Protein AF-A0A3C1D5L9-F1 (afdb_monomer_lite)

Structure (mmCIF, N/CA/C/O backbone):
data_AF-A0A3C1D5L9-F1
#
_entry.id   AF-A0A3C1D5L9-F1
#
loop_
_atom_site.group_PDB
_atom_site.id
_atom_site.type_symbol
_atom_site.label_atom_id
_atom_site.label_alt_id
_atom_site.label_comp_id
_atom_site.label_asym_id
_atom_site.label_entity_id
_atom_site.label_seq_id
_atom_site.pdbx_PDB_ins_code
_atom_site.Cartn_x
_atom_site.Cartn_y
_atom_site.Cartn_z
_atom_site.occupancy
_atom_site.B_iso_or_equiv
_atom_site.auth_seq_id
_atom_site.auth_comp_id
_atom_site.auth_asym_id
_atom_site.auth_atom_id
_atom_site.pdbx_PDB_model_num
ATOM 1 N N . LEU A 1 1 ? 5.499 -9.798 14.372 1.00 81.94 1 LEU A N 1
ATOM 2 C CA . LEU A 1 1 ? 6.448 -8.663 14.531 1.00 81.94 1 LEU A CA 1
ATOM 3 C C . LEU A 1 1 ? 6.231 -8.017 15.898 1.00 81.94 1 LEU A C 1
ATOM 5 O O . LEU A 1 1 ? 5.122 -8.108 16.403 1.00 81.94 1 LEU A O 1
ATOM 9 N N . ILE A 1 2 ? 7.235 -7.353 16.491 1.00 94.69 2 ILE A N 1
ATOM 10 C CA . ILE A 1 2 ? 7.115 -6.773 17.848 1.00 94.69 2 ILE A CA 1
ATOM 11 C C . ILE A 1 2 ? 5.929 -5.803 17.995 1.00 94.69 2 ILE A C 1
ATOM 13 O O . ILE A 1 2 ? 5.248 -5.841 19.009 1.00 94.69 2 ILE A O 1
ATOM 17 N N . GLY A 1 3 ? 5.625 -4.994 16.973 1.00 92.81 3 GLY A N 1
ATOM 18 C CA . GLY A 1 3 ? 4.501 -4.048 17.018 1.00 92.81 3 GLY A CA 1
ATOM 19 C C . GLY A 1 3 ? 3.133 -4.724 17.146 1.00 92.81 3 GLY A C 1
ATOM 20 O O . GLY A 1 3 ? 2.299 -4.279 17.924 1.00 92.81 3 GLY A O 1
ATOM 21 N N . GLU A 1 4 ? 2.926 -5.838 16.445 1.00 94.62 4 GLU A N 1
ATOM 22 C CA . GLU A 1 4 ? 1.681 -6.615 16.521 1.00 94.62 4 GLU A CA 1
ATOM 23 C C . GLU A 1 4 ? 1.511 -7.237 17.910 1.00 94.62 4 GLU A C 1
ATOM 25 O O . GLU A 1 4 ? 0.416 -7.232 18.462 1.00 94.62 4 GLU A O 1
ATOM 30 N N . TRP A 1 5 ? 2.608 -7.731 18.496 1.00 96.19 5 TRP A N 1
ATOM 31 C CA . TRP A 1 5 ? 2.606 -8.277 19.853 1.00 96.19 5 TRP A CA 1
ATOM 32 C C . TRP A 1 5 ? 2.298 -7.201 20.888 1.00 96.19 5 TRP A C 1
ATOM 34 O O . TRP A 1 5 ? 1.440 -7.406 21.738 1.00 96.19 5 TRP A O 1
ATOM 44 N N . LEU A 1 6 ? 2.932 -6.031 20.772 1.00 97.00 6 LEU A N 1
ATOM 45 C CA . LEU A 1 6 ? 2.669 -4.902 21.662 1.00 97.00 6 LEU A CA 1
ATOM 46 C C . LEU A 1 6 ? 1.203 -4.467 21.595 1.00 97.00 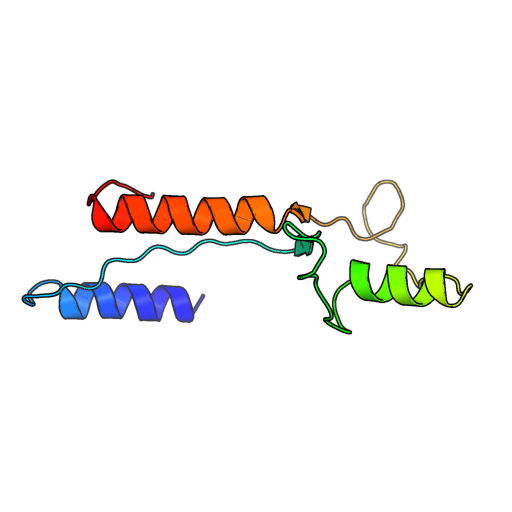6 LEU A C 1
ATOM 48 O O . LEU A 1 6 ? 0.580 -4.281 22.635 1.00 97.00 6 LEU A O 1
ATOM 52 N N . ILE A 1 7 ? 0.636 -4.339 20.395 1.00 95.56 7 ILE A N 1
ATOM 53 C CA . ILE A 1 7 ? -0.771 -3.961 20.223 1.00 95.56 7 ILE A CA 1
ATOM 54 C C . ILE A 1 7 ? -1.711 -5.038 20.794 1.00 95.56 7 ILE A C 1
ATOM 56 O O . ILE A 1 7 ? -2.662 -4.693 21.495 1.00 95.56 7 ILE A O 1
ATOM 60 N N . ALA A 1 8 ? -1.430 -6.324 20.562 1.00 95.19 8 ALA A N 1
ATOM 61 C CA . ALA A 1 8 ? -2.225 -7.422 21.116 1.00 95.19 8 ALA A CA 1
ATOM 62 C C . ALA A 1 8 ? -2.174 -7.466 22.653 1.00 95.19 8 ALA A C 1
ATOM 64 O O . ALA A 1 8 ? -3.189 -7.699 23.314 1.00 95.19 8 ALA A O 1
ATOM 65 N N . ASP A 1 9 ? -1.008 -7.201 23.244 1.00 97.12 9 ASP A N 1
ATOM 66 C CA . ASP A 1 9 ? -0.857 -7.136 24.696 1.00 97.12 9 ASP A CA 1
ATOM 67 C C . ASP A 1 9 ? -1.574 -5.917 25.290 1.00 97.12 9 ASP A C 1
ATOM 69 O O . ASP A 1 9 ? -2.211 -6.042 26.337 1.00 97.12 9 ASP A O 1
ATOM 73 N N . GLN A 1 10 ? -1.557 -4.763 24.611 1.00 97.25 10 GLN A N 1
ATOM 74 C CA . GLN A 1 10 ? -2.349 -3.593 25.011 1.00 97.25 10 GLN A CA 1
ATOM 75 C C . GLN A 1 10 ? -3.857 -3.867 24.946 1.00 97.25 10 GLN A C 1
ATOM 77 O O . GLN A 1 10 ? -4.599 -3.470 25.847 1.00 97.25 10 GLN A O 1
ATOM 82 N N . ALA A 1 11 ? -4.320 -4.582 23.921 1.00 95.69 11 ALA A N 1
ATOM 83 C CA . ALA A 1 11 ? -5.717 -4.984 23.806 1.0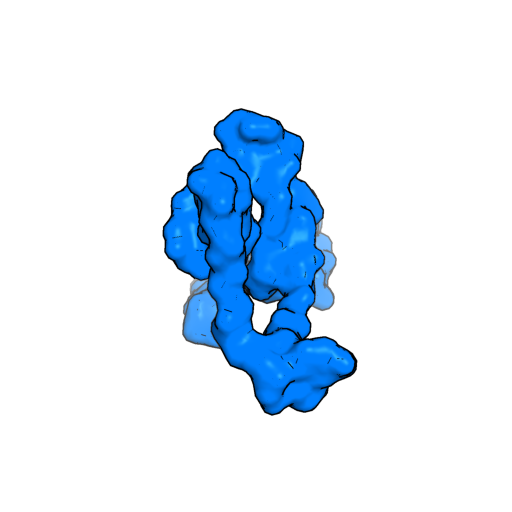0 95.69 11 ALA A CA 1
ATOM 84 C C . ALA A 1 11 ? -6.143 -5.903 24.955 1.00 95.69 11 ALA A C 1
ATOM 86 O O . ALA A 1 11 ? -7.175 -5.671 25.579 1.00 95.69 11 ALA A O 1
ATOM 87 N N . ARG A 1 12 ? -5.303 -6.882 25.318 1.00 97.00 12 ARG A N 1
ATOM 88 C CA . ARG A 1 12 ? -5.547 -7.736 26.489 1.00 97.00 12 ARG A CA 1
ATOM 89 C C . ARG A 1 12 ? -5.566 -6.934 27.792 1.00 97.00 12 ARG A C 1
ATOM 91 O O . ARG A 1 12 ? -6.433 -7.160 28.625 1.00 97.00 12 ARG A O 1
ATOM 98 N N . ALA A 1 13 ? -4.627 -6.006 27.968 1.00 98.12 13 ALA A N 1
ATOM 99 C CA . ALA A 1 13 ? -4.511 -5.205 29.186 1.00 98.12 13 ALA A CA 1
ATOM 100 C C . ALA A 1 13 ? -5.683 -4.230 29.396 1.00 98.12 13 ALA A C 1
ATOM 102 O O . ALA A 1 13 ? -5.993 -3.883 30.532 1.00 98.12 13 ALA A O 1
ATOM 103 N N . THR A 1 14 ? -6.328 -3.783 28.315 1.00 97.88 14 THR A N 1
ATOM 104 C CA . THR A 1 14 ? -7.442 -2.818 28.359 1.00 97.88 14 THR A CA 1
ATOM 105 C C . THR A 1 14 ? -8.822 -3.467 28.243 1.00 97.88 14 THR A C 1
ATOM 107 O O . THR A 1 14 ? -9.824 -2.753 28.294 1.00 97.88 14 THR A O 1
ATOM 110 N N . ALA A 1 15 ? -8.894 -4.797 28.120 1.00 96.25 15 ALA A N 1
ATOM 111 C CA . ALA A 1 15 ? -10.124 -5.535 27.830 1.00 96.25 15 ALA A CA 1
ATOM 112 C C . ALA A 1 15 ? -11.266 -5.270 28.831 1.00 96.25 15 ALA A C 1
ATOM 114 O O . ALA A 1 15 ? -12.419 -5.187 28.419 1.00 96.25 15 ALA A O 1
ATOM 115 N N . ASP A 1 16 ? -10.934 -5.077 30.112 1.00 97.44 16 ASP A N 1
ATOM 116 C CA . ASP A 1 16 ? -11.903 -4.871 31.201 1.00 97.44 16 ASP A CA 1
ATOM 117 C C . ASP A 1 16 ? -12.143 -3.384 31.542 1.00 97.44 16 ASP A C 1
ATOM 119 O O . ASP A 1 16 ? -12.735 -3.062 32.572 1.00 97.44 16 ASP A O 1
ATOM 123 N N . THR A 1 17 ? -11.649 -2.458 30.715 1.00 97.38 17 THR A N 1
ATOM 124 C CA . THR A 1 17 ? -11.835 -1.009 30.915 1.00 97.38 17 THR A CA 1
ATOM 125 C C . THR A 1 17 ? -13.084 -0.495 30.197 1.00 97.38 17 THR A C 1
ATOM 127 O O . THR A 1 17 ? -13.602 -1.146 29.293 1.00 97.38 17 THR A O 1
ATOM 130 N N . ASP A 1 18 ? -13.529 0.722 30.526 1.00 96.56 18 ASP A N 1
ATOM 131 C CA . ASP A 1 18 ? -14.651 1.382 29.833 1.00 96.56 18 ASP A CA 1
ATOM 132 C C . ASP A 1 18 ? -14.366 1.681 28.343 1.00 96.56 18 ASP A C 1
ATOM 134 O O . ASP A 1 18 ? -15.279 2.009 27.583 1.00 96.56 18 ASP A O 1
ATOM 138 N N . ALA A 1 19 ? -13.104 1.579 27.909 1.00 92.56 19 ALA A N 1
ATOM 139 C CA . ALA A 1 19 ? -12.662 1.846 26.544 1.00 92.56 19 ALA A CA 1
ATOM 140 C C . ALA A 1 19 ? -11.590 0.826 26.100 1.00 92.56 19 ALA A C 1
ATOM 142 O O . ALA A 1 19 ? -10.412 1.180 25.991 1.00 92.56 19 ALA A O 1
ATOM 143 N N . PRO A 1 20 ? -11.969 -0.441 25.839 1.00 94.75 20 PRO A N 1
ATOM 144 C CA . PRO A 1 20 ? -11.015 -1.469 25.444 1.00 94.75 20 PRO A CA 1
ATOM 145 C C . PRO A 1 20 ? -10.403 -1.164 24.073 1.00 94.75 20 PRO A C 1
ATOM 147 O O . PRO A 1 20 ? -11.102 -0.764 23.135 1.00 94.75 20 PRO A O 1
ATOM 150 N N . LEU A 1 21 ? -9.096 -1.398 23.929 1.00 94.56 21 LEU A N 1
ATOM 151 C CA . LEU A 1 21 ? -8.415 -1.247 22.648 1.00 94.56 21 LEU A CA 1
ATOM 152 C C . LEU A 1 21 ? -8.821 -2.384 21.701 1.00 94.56 21 LEU A C 1
ATOM 154 O O . LEU A 1 21 ? -8.550 -3.556 21.958 1.00 94.56 21 LEU A O 1
ATOM 158 N N . ARG A 1 22 ? -9.419 -2.024 20.563 1.00 93.75 22 ARG A N 1
ATOM 159 C CA . ARG A 1 22 ? -9.661 -2.933 19.433 1.00 93.75 22 ARG A CA 1
ATOM 160 C C . ARG A 1 22 ? -8.608 -2.695 18.363 1.00 93.75 22 ARG A C 1
ATOM 162 O O . ARG A 1 22 ? -8.257 -1.547 18.096 1.00 93.75 22 ARG A O 1
ATOM 169 N N . HIS A 1 23 ? -8.121 -3.759 17.739 1.00 94.31 23 HIS A N 1
ATOM 170 C CA . HIS A 1 23 ? -7.033 -3.653 16.775 1.00 94.31 23 HIS A CA 1
ATOM 171 C C . HIS A 1 23 ? -7.108 -4.709 15.674 1.00 94.31 23 HIS A C 1
ATOM 173 O O . HIS A 1 23 ? -7.784 -5.723 15.802 1.00 94.31 23 HIS A O 1
ATOM 179 N N . THR A 1 24 ? -6.349 -4.462 14.612 1.00 95.19 24 THR A N 1
ATOM 180 C CA . THR A 1 24 ? -5.957 -5.440 13.593 1.00 95.19 24 THR A CA 1
ATOM 181 C C . THR A 1 24 ? -4.571 -5.055 13.066 1.00 95.19 24 THR A C 1
ATOM 183 O O . THR A 1 24 ? -4.045 -3.993 13.411 1.00 95.19 24 THR A O 1
ATOM 186 N N . SER A 1 25 ? -3.937 -5.913 12.275 1.00 94.44 25 SER A N 1
ATOM 187 C CA . SER A 1 25 ? -2.633 -5.659 11.662 1.00 94.44 25 SER A CA 1
ATOM 188 C C . SER A 1 25 ? -2.675 -5.982 10.173 1.00 94.44 25 SER A C 1
ATOM 190 O O . SER A 1 25 ? -2.736 -7.141 9.775 1.00 94.44 25 SER A O 1
ATOM 192 N N . LEU A 1 26 ? -2.615 -4.941 9.341 1.00 93.69 26 LEU A N 1
ATOM 193 C CA . LEU A 1 26 ? -2.562 -5.078 7.888 1.00 93.69 26 LEU A CA 1
ATOM 194 C C . LEU A 1 26 ? -1.104 -5.221 7.444 1.00 93.69 26 LEU A C 1
ATOM 196 O O . LEU A 1 26 ? -0.298 -4.310 7.629 1.00 93.69 26 LEU A O 1
ATOM 200 N N . ARG A 1 27 ? -0.758 -6.370 6.859 1.00 93.50 27 ARG A N 1
ATOM 201 C CA . ARG A 1 27 ? 0.576 -6.627 6.304 1.00 93.50 27 ARG A CA 1
ATOM 202 C C . ARG A 1 27 ? 0.558 -6.404 4.800 1.00 93.50 27 ARG A C 1
ATOM 204 O O . ARG A 1 27 ? -0.072 -7.158 4.068 1.00 93.50 27 ARG A O 1
ATOM 211 N N . TYR A 1 28 ? 1.290 -5.399 4.349 1.00 92.06 28 TYR A N 1
ATOM 212 C CA . TYR A 1 28 ? 1.527 -5.117 2.938 1.00 92.06 28 TYR A CA 1
ATOM 213 C C . TYR A 1 28 ? 3.006 -4.795 2.734 1.00 92.06 28 TYR A C 1
ATOM 215 O O . TYR A 1 28 ? 3.695 -4.384 3.668 1.00 92.06 28 TYR A O 1
ATOM 223 N N . PHE A 1 29 ? 3.496 -5.026 1.518 1.00 88.38 29 PHE A N 1
ATOM 224 C CA . PHE A 1 29 ? 4.916 -4.896 1.198 1.00 88.38 29 PHE A CA 1
ATOM 225 C C . PHE A 1 29 ? 5.175 -3.660 0.341 1.00 88.38 29 PHE A C 1
ATOM 227 O O . PHE A 1 29 ? 5.499 -2.604 0.878 1.00 88.38 29 PHE A O 1
ATOM 234 N N . ASN A 1 30 ? 5.028 -3.769 -0.982 1.00 95.12 30 ASN A N 1
ATOM 235 C CA . ASN A 1 30 ? 5.395 -2.689 -1.894 1.00 95.12 30 ASN A CA 1
ATOM 236 C C . ASN A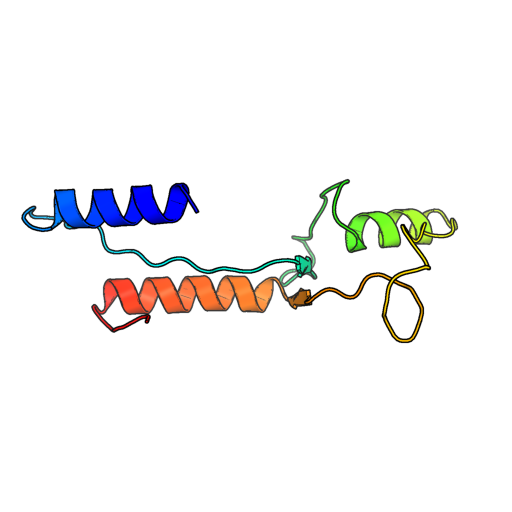 1 30 ? 4.142 -1.939 -2.333 1.00 95.12 30 ASN A C 1
ATOM 238 O O . ASN A 1 30 ? 3.415 -2.366 -3.228 1.00 95.12 30 ASN A O 1
ATOM 242 N N . VAL A 1 31 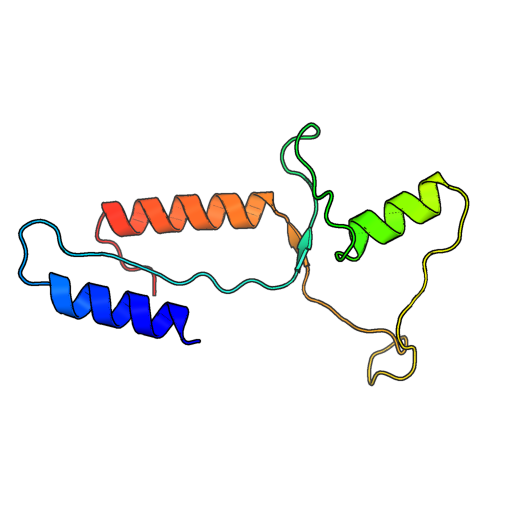? 3.891 -0.812 -1.682 1.00 95.00 31 VAL A N 1
ATOM 243 C CA . VAL A 1 31 ? 2.793 0.084 -2.041 1.00 95.00 31 VAL A CA 1
ATOM 244 C C . VAL A 1 31 ? 3.276 1.057 -3.109 1.00 95.00 31 VAL A C 1
ATOM 246 O O . VAL A 1 31 ? 4.355 1.630 -2.976 1.00 95.00 31 VAL A O 1
ATOM 249 N N . VAL A 1 32 ? 2.496 1.227 -4.174 1.00 95.44 32 VAL A N 1
ATOM 250 C CA . VAL A 1 32 ? 2.860 2.073 -5.320 1.00 95.44 32 VAL A CA 1
ATOM 251 C C . VAL A 1 32 ? 1.672 2.872 -5.841 1.00 95.44 32 VAL A C 1
ATOM 253 O O . VAL A 1 32 ? 0.517 2.614 -5.503 1.00 95.44 32 VAL A O 1
ATOM 256 N N . GLY A 1 33 ? 1.962 3.828 -6.718 1.00 93.38 33 GLY A N 1
ATOM 257 C CA . GLY A 1 33 ? 0.951 4.637 -7.383 1.00 93.38 33 GLY A CA 1
ATOM 258 C C . GLY A 1 33 ? 0.519 5.847 -6.563 1.00 93.38 33 GLY A C 1
ATOM 259 O O . GLY A 1 33 ? 1.175 6.257 -5.606 1.00 93.38 33 GLY A O 1
ATOM 260 N N . SER A 1 34 ? -0.581 6.447 -6.997 1.00 94.81 34 SER A N 1
ATOM 261 C CA . SER A 1 34 ? -1.114 7.690 -6.457 1.00 94.81 34 SER A CA 1
ATOM 262 C C . SER A 1 34 ? -2.623 7.691 -6.682 1.00 94.81 34 SER A C 1
ATOM 264 O O . SER A 1 34 ? -3.091 7.560 -7.812 1.00 94.81 34 SER A O 1
ATOM 266 N N . ALA A 1 35 ? -3.389 7.772 -5.592 1.00 93.62 35 ALA A N 1
ATOM 267 C CA . ALA A 1 35 ? -4.850 7.843 -5.656 1.00 93.62 35 ALA A CA 1
ATOM 268 C C . ALA A 1 35 ? -5.358 9.271 -5.928 1.00 93.62 35 ALA A C 1
ATOM 270 O O . ALA A 1 35 ? -6.467 9.442 -6.425 1.00 93.62 35 ALA A O 1
ATOM 271 N N . ASP A 1 36 ? -4.538 10.277 -5.621 1.00 93.25 36 ASP A N 1
ATOM 272 C CA . ASP A 1 36 ? -4.764 11.685 -5.932 1.00 93.25 36 ASP A CA 1
ATOM 273 C C . ASP A 1 36 ? -3.492 12.231 -6.594 1.00 93.25 36 ASP A C 1
ATOM 275 O O . ASP A 1 36 ? -2.447 12.189 -5.948 1.00 93.25 36 ASP A O 1
ATOM 279 N N . PRO A 1 37 ? -3.542 12.777 -7.823 1.00 88.94 37 PRO A N 1
ATOM 280 C CA . PRO A 1 37 ? -2.352 13.243 -8.542 1.00 88.94 37 PRO A CA 1
ATOM 281 C C . PRO A 1 37 ? -1.480 14.265 -7.792 1.00 88.94 37 PRO A C 1
ATOM 283 O O . PRO A 1 37 ? -0.317 14.450 -8.148 1.00 88.94 37 PRO A O 1
ATOM 286 N N . SER A 1 38 ? -2.021 14.950 -6.780 1.00 93.25 38 SER A N 1
ATOM 287 C CA . SER A 1 38 ? -1.277 15.879 -5.922 1.00 93.25 38 SER A CA 1
ATOM 288 C C . SER A 1 38 ? -0.500 15.195 -4.790 1.00 93.25 38 SER A C 1
ATOM 290 O O . SER A 1 38 ? 0.398 15.80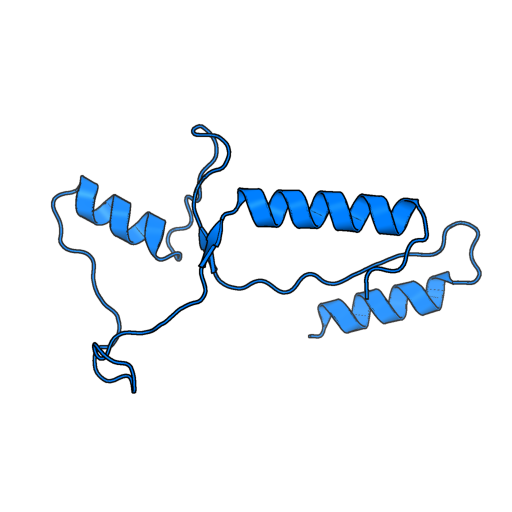8 -4.213 1.00 93.25 38 SER A O 1
ATOM 292 N N . VAL A 1 39 ? -0.811 13.931 -4.486 1.00 90.62 39 VAL A N 1
ATOM 293 C CA . VAL A 1 39 ? -0.192 13.133 -3.424 1.00 90.62 39 VAL A CA 1
ATOM 294 C C . VAL A 1 39 ? 0.397 11.857 -4.019 1.00 90.62 39 VAL A C 1
ATOM 296 O O . VAL A 1 39 ? -0.309 10.923 -4.406 1.00 90.62 39 VAL A O 1
ATOM 299 N N . TYR A 1 40 ? 1.721 11.798 -4.067 1.00 89.69 40 TYR A N 1
ATOM 300 C CA . TYR A 1 40 ? 2.468 10.657 -4.582 1.00 89.69 40 TYR A CA 1
ATOM 301 C C . TYR A 1 40 ? 3.689 10.377 -3.708 1.00 89.69 40 TYR A C 1
ATOM 303 O O . TYR A 1 40 ? 4.107 11.209 -2.901 1.00 89.69 40 TYR A O 1
ATOM 311 N N . ASP A 1 41 ? 4.241 9.177 -3.858 1.00 91.31 41 ASP A N 1
ATOM 312 C CA . ASP A 1 41 ? 5.437 8.764 -3.136 1.00 91.31 41 ASP A CA 1
ATOM 313 C C . ASP A 1 41 ? 6.666 9.554 -3.611 1.00 91.31 41 ASP A C 1
ATOM 315 O O . ASP A 1 41 ? 7.023 9.525 -4.789 1.00 91.31 41 ASP A O 1
ATOM 319 N N . THR A 1 42 ? 7.312 10.256 -2.683 1.00 89.00 42 THR A N 1
ATOM 320 C CA . THR A 1 42 ? 8.553 11.014 -2.903 1.00 89.00 42 THR A CA 1
ATOM 321 C C . THR A 1 42 ? 9.762 10.356 -2.238 1.00 89.00 42 THR A C 1
ATOM 323 O O . THR A 1 42 ? 10.832 10.958 -2.160 1.00 89.00 42 THR A O 1
ATOM 326 N N . SER A 1 43 ? 9.609 9.125 -1.737 1.00 91.44 43 SER A N 1
ATOM 327 C CA . SER A 1 43 ? 10.678 8.384 -1.078 1.00 91.44 43 SER A CA 1
ATOM 328 C C . SER A 1 43 ? 11.869 8.181 -2.022 1.00 91.44 43 SER A C 1
ATOM 330 O O . SER A 1 43 ? 11.715 7.548 -3.069 1.00 91.44 43 SER A O 1
ATOM 332 N N . PRO A 1 44 ? 13.089 8.594 -1.629 1.00 89.44 44 PRO A N 1
ATOM 333 C CA . PRO A 1 44 ? 14.302 8.349 -2.412 1.00 89.44 44 PRO A CA 1
ATOM 334 C C . PRO A 1 44 ? 14.782 6.891 -2.318 1.00 89.44 44 PRO A C 1
ATOM 336 O O . PRO A 1 44 ? 15.865 6.555 -2.795 1.00 89.44 44 PRO A O 1
ATOM 339 N N . HIS A 1 45 ? 14.022 6.025 -1.644 1.00 90.88 45 HIS A N 1
ATOM 340 C CA . HIS A 1 45 ? 14.378 4.630 -1.395 1.00 90.88 45 HIS A CA 1
ATOM 341 C C . HIS A 1 45 ? 13.463 3.639 -2.117 1.00 90.88 45 HIS A C 1
ATOM 343 O O . HIS A 1 45 ? 13.797 2.458 -2.202 1.00 90.88 45 HIS A O 1
ATOM 349 N N . ASN A 1 46 ? 12.330 4.100 -2.650 1.00 93.38 46 ASN A N 1
ATOM 350 C CA . ASN A 1 46 ? 11.358 3.237 -3.309 1.00 93.38 46 ASN A CA 1
ATOM 351 C C . ASN A 1 46 ? 11.622 3.161 -4.817 1.00 93.38 46 ASN A C 1
ATOM 353 O O . ASN A 1 46 ? 12.050 4.129 -5.443 1.00 93.38 46 ASN A O 1
ATOM 357 N N . LEU A 1 47 ? 11.346 1.995 -5.412 1.00 94.75 47 LEU A N 1
ATOM 358 C CA . LEU A 1 47 ? 11.705 1.710 -6.804 1.00 94.75 47 LEU A CA 1
ATOM 359 C C . LEU A 1 47 ? 11.094 2.710 -7.795 1.00 94.75 47 LEU A C 1
ATOM 361 O O . LEU A 1 47 ? 11.809 3.251 -8.631 1.00 94.75 47 LEU A O 1
ATOM 365 N N . PHE A 1 48 ? 9.782 2.944 -7.721 1.00 94.62 48 PHE A N 1
ATOM 366 C CA . PHE A 1 48 ? 9.075 3.752 -8.718 1.00 94.62 48 PHE A CA 1
ATOM 367 C C . PHE A 1 48 ? 9.500 5.229 -8.719 1.00 94.62 48 PHE A C 1
ATOM 369 O O . PHE A 1 48 ? 9.798 5.721 -9.806 1.00 94.62 48 PHE A O 1
ATOM 376 N N . PRO A 1 49 ? 9.614 5.927 -7.568 1.00 94.38 49 PRO A N 1
ATOM 377 C CA . PRO A 1 49 ? 10.164 7.283 -7.543 1.00 94.38 49 PRO A CA 1
ATOM 378 C C . PRO A 1 49 ? 11.562 7.373 -8.168 1.00 94.38 49 PRO A C 1
ATOM 380 O O . PRO A 1 49 ? 11.785 8.218 -9.031 1.00 94.38 49 PRO A O 1
ATOM 383 N N . ILE A 1 50 ? 12.467 6.444 -7.827 1.00 95.44 50 ILE A N 1
ATOM 384 C CA . ILE A 1 50 ? 13.828 6.394 -8.391 1.00 95.44 50 ILE A CA 1
ATOM 385 C C . ILE A 1 50 ? 13.790 6.178 -9.912 1.00 95.44 50 ILE A C 1
ATOM 387 O O . ILE A 1 50 ? 14.511 6.840 -10.658 1.00 95.44 50 ILE A O 1
ATOM 391 N N . VAL A 1 51 ? 12.955 5.250 -10.391 1.00 95.88 51 VAL A N 1
ATOM 392 C CA . VAL A 1 51 ? 12.796 4.970 -11.826 1.00 95.88 51 VAL A CA 1
ATOM 393 C C . VAL A 1 51 ? 12.280 6.205 -12.561 1.00 95.88 51 VAL A C 1
ATOM 395 O O . VAL A 1 51 ? 12.866 6.589 -13.571 1.00 95.88 51 VAL A O 1
ATOM 398 N N . PHE A 1 52 ? 11.227 6.856 -12.060 1.00 94.50 52 PHE A N 1
ATOM 399 C CA . PHE A 1 52 ? 10.672 8.048 -12.699 1.00 94.50 52 PHE A CA 1
ATOM 400 C C . PHE A 1 52 ? 11.658 9.214 -12.704 1.00 94.50 52 PHE A C 1
ATOM 402 O O . PHE A 1 52 ? 11.815 9.849 -13.743 1.00 94.50 52 PHE A O 1
ATOM 409 N N . GLU A 1 53 ? 12.367 9.460 -11.600 1.00 94.88 53 GLU A N 1
ATOM 410 C CA . GLU A 1 53 ? 13.400 10.498 -11.524 1.00 94.88 53 GLU A CA 1
ATOM 411 C C . GLU A 1 53 ? 14.469 10.301 -12.609 1.00 94.88 53 GLU A C 1
ATOM 413 O O . GLU A 1 53 ? 14.790 11.234 -13.348 1.00 94.88 53 GLU A O 1
ATOM 418 N N . LYS A 1 54 ? 14.967 9.069 -12.768 1.00 96.94 54 LYS A N 1
ATOM 419 C CA . LYS A 1 54 ? 15.969 8.738 -13.789 1.00 96.94 54 LYS A CA 1
ATOM 420 C C . LYS A 1 54 ? 15.436 8.920 -15.203 1.00 96.94 54 LYS A C 1
ATOM 422 O O . LYS A 1 54 ? 16.098 9.553 -16.020 1.00 96.94 54 LYS A O 1
ATOM 427 N N . LEU A 1 55 ? 14.226 8.438 -15.479 1.00 97.06 55 LEU A N 1
ATOM 428 C CA . LEU A 1 55 ? 13.608 8.586 -16.797 1.00 97.06 55 LEU A CA 1
ATOM 429 C C . LEU A 1 55 ? 13.356 10.059 -17.157 1.00 97.06 55 LEU A C 1
ATOM 431 O O . LEU A 1 55 ? 13.610 10.456 -18.292 1.00 97.06 55 LEU A O 1
ATOM 435 N N . ILE A 1 56 ? 12.916 10.882 -16.199 1.00 96.44 56 ILE A N 1
ATOM 436 C CA . ILE A 1 56 ? 12.721 12.330 -16.385 1.00 96.44 56 ILE A CA 1
ATOM 437 C C . ILE A 1 56 ? 14.052 13.030 -16.692 1.00 96.44 56 ILE A C 1
ATOM 439 O O . ILE A 1 56 ? 14.093 13.928 -17.532 1.00 96.44 56 ILE A O 1
ATOM 443 N N . ALA A 1 57 ? 15.145 12.597 -16.061 1.00 97.50 57 ALA A N 1
ATOM 444 C CA . ALA A 1 57 ? 16.491 13.097 -16.336 1.00 97.50 57 ALA A CA 1
ATOM 445 C C . ALA A 1 57 ? 17.087 12.586 -17.667 1.00 97.50 57 ALA A C 1
ATOM 447 O O . ALA A 1 57 ? 18.183 12.999 -18.043 1.00 97.50 57 ALA A O 1
ATOM 448 N N . GLY A 1 58 ? 16.396 11.695 -18.390 1.00 98.06 58 GLY A N 1
ATOM 449 C CA . GLY A 1 58 ? 16.927 11.038 -19.589 1.00 98.06 58 GLY A CA 1
ATOM 450 C C . GLY A 1 58 ? 18.000 9.984 -19.287 1.00 98.06 58 GLY A C 1
ATOM 451 O O . GLY A 1 58 ? 18.763 9.604 -20.173 1.00 98.06 58 GLY A O 1
ATOM 452 N N . GLU A 1 59 ? 18.072 9.514 -18.043 1.00 98.12 59 GLU A N 1
ATOM 453 C CA . GLU A 1 59 ? 18.996 8.484 -17.578 1.00 98.12 59 GLU A CA 1
ATOM 454 C C . GLU A 1 59 ? 18.339 7.095 -17.578 1.00 98.12 59 GLU A C 1
ATOM 456 O O . GLU A 1 59 ? 17.117 6.943 -17.574 1.00 98.12 59 GLU A O 1
ATOM 461 N N . THR A 1 60 ? 19.164 6.046 -17.549 1.00 97.19 60 THR A N 1
ATOM 462 C CA . THR A 1 60 ? 18.686 4.660 -17.441 1.00 97.19 60 THR A CA 1
ATOM 463 C C . THR A 1 60 ? 18.595 4.241 -15.967 1.00 97.19 60 THR A C 1
ATOM 465 O O . THR A 1 60 ? 19.607 4.309 -15.263 1.00 97.19 60 THR A O 1
ATOM 468 N N . PRO A 1 61 ? 17.423 3.790 -15.475 1.00 95.69 61 PRO A N 1
ATOM 469 C CA . PRO A 1 61 ? 17.297 3.235 -14.131 1.00 95.69 61 PRO A CA 1
ATOM 470 C C . PRO A 1 61 ? 18.180 1.999 -13.934 1.00 95.69 61 PRO A C 1
ATOM 472 O O . PRO A 1 61 ? 18.365 1.192 -14.844 1.00 95.69 61 PRO A O 1
ATOM 475 N N . ARG A 1 62 ? 18.705 1.823 -12.720 1.00 94.62 62 ARG A N 1
ATOM 476 C CA . ARG A 1 62 ? 19.551 0.677 -12.372 1.00 94.62 62 ARG A CA 1
ATOM 477 C C . ARG A 1 62 ? 18.708 -0.493 -11.865 1.00 94.62 62 ARG A C 1
ATOM 479 O O . ARG A 1 62 ? 17.951 -0.331 -10.912 1.00 94.62 62 ARG A O 1
ATOM 486 N N . ILE A 1 63 ? 18.922 -1.676 -12.435 1.00 94.88 63 ILE A N 1
ATOM 487 C CA . ILE A 1 63 ? 18.427 -2.949 -11.894 1.00 94.88 63 ILE A CA 1
ATOM 488 C C . ILE A 1 63 ? 19.447 -3.469 -10.871 1.00 94.88 63 ILE A C 1
ATOM 490 O O . ILE A 1 63 ? 20.652 -3.476 -11.132 1.00 94.88 63 ILE A O 1
ATOM 494 N N . ASN A 1 64 ? 18.976 -3.863 -9.687 1.00 94.12 64 ASN A N 1
ATOM 495 C CA . ASN A 1 64 ? 19.823 -4.366 -8.604 1.00 94.12 64 ASN A CA 1
ATOM 496 C C . ASN A 1 64 ? 19.695 -5.893 -8.498 1.00 94.12 64 ASN A C 1
ATOM 498 O O . ASN A 1 64 ? 18.909 -6.391 -7.695 1.00 94.12 64 ASN A O 1
ATOM 502 N N . GLY A 1 65 ? 20.499 -6.601 -9.293 1.00 96.06 65 GLY A N 1
ATOM 503 C CA . GLY A 1 65 ? 20.540 -8.065 -9.364 1.00 96.06 65 GLY A CA 1
ATOM 504 C C . GLY A 1 65 ? 19.829 -8.611 -10.602 1.00 96.06 65 GLY A C 1
ATOM 505 O O . GLY A 1 65 ? 18.737 -8.161 -10.949 1.00 96.06 65 GLY A O 1
ATOM 506 N N . ASP A 1 66 ? 20.486 -9.557 -11.264 1.00 97.31 66 ASP A N 1
ATOM 507 C CA . ASP A 1 66 ? 20.083 -10.202 -12.519 1.00 97.31 66 ASP A CA 1
ATOM 508 C C . ASP A 1 66 ? 20.317 -11.730 -12.496 1.00 97.31 66 ASP A C 1
ATOM 510 O O . ASP A 1 66 ? 20.245 -12.395 -13.528 1.00 97.31 66 ASP A O 1
ATOM 514 N N . ASP A 1 67 ? 20.571 -12.291 -11.311 1.00 97.56 67 ASP A N 1
ATOM 515 C CA . ASP A 1 67 ? 20.878 -13.700 -11.057 1.00 97.56 67 ASP A CA 1
ATOM 516 C C . ASP A 1 67 ? 19.882 -14.379 -10.094 1.00 97.56 67 ASP A C 1
ATOM 518 O O . ASP A 1 67 ? 20.163 -15.444 -9.538 1.00 97.56 67 ASP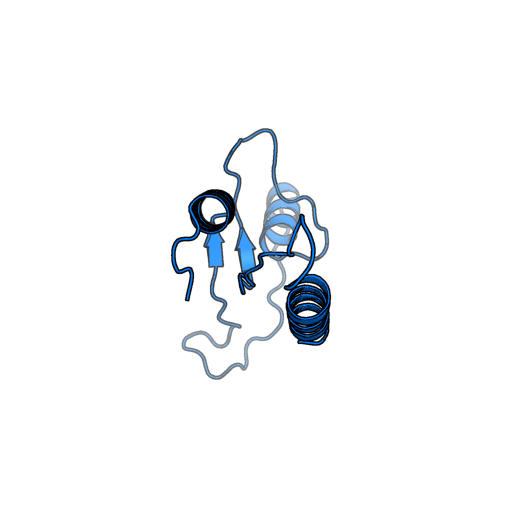 A O 1
ATOM 522 N N . TYR A 1 68 ? 18.701 -13.784 -9.892 1.00 97.81 68 TYR A N 1
ATOM 523 C CA . TYR A 1 68 ? 17.627 -14.412 -9.123 1.00 97.81 68 TYR A CA 1
ATOM 524 C C . TYR A 1 68 ? 17.036 -15.620 -9.867 1.00 97.81 68 TYR A C 1
ATOM 526 O O . TYR A 1 68 ? 17.003 -15.665 -11.094 1.00 97.81 68 TYR A O 1
ATOM 534 N N . ASP A 1 69 ? 16.495 -16.581 -9.113 1.00 97.94 69 ASP A N 1
ATOM 535 C CA . ASP A 1 69 ? 15.731 -17.718 -9.652 1.00 97.94 69 ASP A CA 1
ATOM 536 C C . ASP A 1 69 ? 14.317 -17.275 -10.085 1.00 97.94 69 ASP A C 1
ATOM 538 O O . ASP A 1 69 ? 13.299 -17.617 -9.480 1.00 97.94 69 ASP A O 1
ATOM 542 N N . THR A 1 70 ? 14.262 -16.400 -11.087 1.00 98.19 70 THR A N 1
ATOM 543 C CA . THR A 1 70 ? 13.050 -15.821 -11.683 1.00 98.19 70 THR A CA 1
ATOM 544 C C . THR A 1 70 ? 13.176 -15.829 -13.213 1.00 98.19 70 THR A C 1
ATOM 546 O O . THR A 1 70 ? 14.287 -15.921 -13.736 1.00 98.19 70 THR A O 1
ATOM 549 N N . PRO A 1 71 ? 12.066 -15.739 -13.975 1.00 97.94 71 PRO A N 1
ATOM 550 C CA . PRO A 1 71 ? 12.101 -15.924 -15.431 1.00 97.94 71 PRO A CA 1
ATOM 551 C C . PRO A 1 71 ? 13.044 -14.992 -16.207 1.00 97.94 71 PRO A C 1
ATOM 553 O O . PRO A 1 71 ? 13.500 -15.368 -17.285 1.00 97.94 71 PRO A O 1
ATOM 556 N N . ASP A 1 72 ? 13.316 -13.793 -15.688 1.00 97.56 72 ASP A N 1
ATOM 557 C CA . ASP A 1 72 ? 14.197 -12.792 -16.301 1.00 97.56 72 ASP A CA 1
ATOM 558 C C . ASP A 1 72 ? 15.452 -12.483 -15.466 1.00 97.56 72 ASP A C 1
ATOM 560 O O . ASP A 1 72 ? 16.189 -11.554 -15.791 1.00 97.56 72 ASP A O 1
ATOM 564 N N . GLY A 1 73 ? 15.695 -13.246 -14.395 1.00 97.69 73 GLY A N 1
ATOM 565 C CA . GLY A 1 73 ? 16.815 -13.044 -13.473 1.00 97.69 73 GLY A CA 1
ATOM 566 C C . GLY A 1 73 ? 16.646 -11.867 -12.508 1.00 97.69 73 GLY A C 1
ATOM 567 O O . GLY A 1 73 ? 17.449 -11.709 -11.589 1.00 97.69 73 GLY A O 1
ATOM 568 N N . THR A 1 74 ? 15.607 -11.038 -12.655 1.00 97.50 74 THR A N 1
ATOM 569 C CA . THR A 1 74 ? 15.391 -9.859 -11.808 1.00 97.50 74 THR A CA 1
ATOM 570 C C . THR A 1 74 ? 14.499 -10.156 -10.605 1.00 97.50 74 THR A C 1
ATOM 572 O O . THR A 1 74 ? 13.794 -11.165 -10.510 1.00 97.50 74 THR A O 1
ATOM 575 N N . ASN A 1 75 ? 14.517 -9.259 -9.624 1.00 95.50 75 ASN A N 1
ATOM 576 C CA . ASN A 1 75 ? 13.783 -9.447 -8.386 1.00 95.50 75 ASN A CA 1
ATOM 577 C C . ASN A 1 75 ? 12.259 -9.246 -8.569 1.00 95.50 75 ASN A C 1
ATOM 579 O O . ASN A 1 75 ? 11.790 -8.135 -8.798 1.00 95.50 75 ASN A O 1
ATOM 583 N N . VAL A 1 76 ? 11.447 -10.283 -8.340 1.00 95.62 76 VAL A N 1
ATOM 584 C CA . VAL A 1 76 ? 9.973 -10.164 -8.379 1.00 95.62 76 VAL A CA 1
ATOM 585 C C . VAL A 1 76 ? 9.432 -9.625 -7.050 1.00 95.62 76 VAL A C 1
ATOM 587 O O . VAL A 1 76 ? 9.907 -9.991 -5.969 1.00 95.62 76 VAL A O 1
ATOM 590 N N . ARG A 1 77 ? 8.457 -8.716 -7.112 1.00 95.69 77 ARG A N 1
ATOM 591 C CA . ARG A 1 77 ? 7.817 -8.083 -5.950 1.00 95.69 77 ARG A CA 1
ATOM 592 C C . ARG A 1 77 ? 6.310 -8.018 -6.153 1.00 95.69 77 ARG A C 1
ATOM 594 O O . ARG A 1 77 ? 5.849 -7.806 -7.269 1.00 95.69 77 ARG A O 1
ATOM 601 N N . ASP A 1 78 ? 5.572 -8.172 -5.060 1.00 95.62 78 ASP A N 1
ATOM 602 C CA . ASP A 1 78 ? 4.134 -7.921 -5.030 1.00 95.62 78 ASP A CA 1
ATOM 603 C C . ASP A 1 78 ? 3.893 -6.419 -4.837 1.00 95.62 78 ASP A C 1
ATOM 605 O O . ASP A 1 78 ? 4.378 -5.840 -3.853 1.00 95.62 78 ASP A O 1
ATOM 609 N N . TYR A 1 79 ? 3.215 -5.808 -5.808 1.00 96.06 79 TYR A N 1
ATOM 610 C CA . TYR A 1 79 ? 2.897 -4.388 -5.850 1.00 96.06 79 TYR A CA 1
ATOM 611 C C . TYR A 1 79 ? 1.395 -4.185 -5.718 1.00 96.06 79 TYR A C 1
ATOM 613 O O . TYR A 1 79 ? 0.612 -4.711 -6.505 1.00 96.06 79 TYR A O 1
ATOM 621 N N . VAL A 1 80 ? 1.008 -3.343 -4.767 1.00 95.94 80 VAL A N 1
ATOM 622 C CA . VAL A 1 80 ? -0.388 -2.996 -4.496 1.00 95.94 80 VAL A CA 1
ATOM 623 C C . VAL A 1 80 ? -0.583 -1.492 -4.629 1.00 95.94 80 VAL A C 1
ATOM 625 O O . VAL A 1 80 ? 0.270 -0.701 -4.214 1.00 95.94 80 VAL A O 1
ATOM 628 N N . HIS A 1 81 ? -1.702 -1.081 -5.224 1.00 95.81 81 HIS A N 1
ATOM 629 C CA . HIS A 1 81 ? -1.989 0.333 -5.399 1.00 95.81 81 HIS A CA 1
ATOM 630 C C . HIS A 1 81 ? -2.282 0.997 -4.045 1.00 95.81 81 HIS A C 1
ATOM 632 O O . HIS A 1 81 ? -3.030 0.468 -3.221 1.00 95.81 81 HIS A O 1
ATOM 638 N N . VAL A 1 82 ? -1.731 2.191 -3.814 1.00 95.31 82 VAL A N 1
ATOM 639 C CA . VAL A 1 82 ? -1.909 2.941 -2.557 1.00 95.31 82 VAL A CA 1
ATOM 640 C C . VAL A 1 82 ? -3.378 3.212 -2.227 1.00 95.31 82 VAL A C 1
ATOM 642 O O . VAL A 1 82 ? -3.766 3.181 -1.060 1.00 95.31 82 VAL A O 1
ATOM 645 N N . GLY A 1 83 ? -4.215 3.409 -3.249 1.00 95.75 83 GLY A N 1
ATOM 646 C CA . GLY A 1 83 ? -5.660 3.574 -3.082 1.00 95.75 83 GLY A CA 1
ATOM 647 C C . GLY A 1 83 ? -6.343 2.339 -2.487 1.00 95.75 83 GLY A C 1
ATOM 648 O O . GLY A 1 83 ? -7.207 2.484 -1.625 1.00 95.75 83 GLY A O 1
ATOM 649 N N . ASP A 1 84 ? -5.907 1.135 -2.866 1.00 96.12 84 ASP A N 1
ATOM 650 C CA . ASP A 1 84 ? -6.476 -0.114 -2.347 1.00 96.12 84 ASP A CA 1
ATOM 651 C C . ASP A 1 84 ? -6.069 -0.329 -0.887 1.00 96.12 84 ASP A C 1
ATOM 653 O O . ASP A 1 84 ? -6.886 -0.727 -0.057 1.00 96.12 84 ASP A O 1
ATOM 657 N N . ILE A 1 85 ? -4.827 0.021 -0.538 1.00 95.88 85 ILE A N 1
ATOM 658 C CA . ILE A 1 85 ? -4.363 0.004 0.853 1.00 95.88 85 ILE A CA 1
ATOM 659 C C . ILE A 1 85 ? -5.137 1.011 1.701 1.00 95.88 85 ILE A C 1
ATOM 661 O O . ILE A 1 85 ? -5.559 0.673 2.808 1.00 95.88 85 ILE A O 1
ATOM 665 N N . ALA A 1 86 ? -5.374 2.224 1.200 1.00 95.56 86 ALA A N 1
ATOM 666 C CA . ALA A 1 86 ? -6.191 3.208 1.904 1.00 95.56 86 ALA A CA 1
ATOM 667 C C . ALA A 1 86 ? -7.624 2.691 2.125 1.00 95.56 86 ALA A C 1
ATOM 669 O O . ALA A 1 86 ? -8.139 2.758 3.243 1.00 95.56 86 ALA A O 1
ATOM 670 N N . ALA A 1 87 ? -8.241 2.101 1.097 1.00 96.38 87 ALA A N 1
ATOM 671 C CA . ALA A 1 87 ? -9.563 1.491 1.205 1.00 96.38 87 ALA A CA 1
ATOM 672 C C . ALA A 1 87 ? -9.592 0.339 2.226 1.00 96.38 87 ALA A C 1
ATOM 674 O O . ALA A 1 87 ? -10.523 0.256 3.028 1.00 96.38 87 ALA A O 1
ATOM 675 N N . ALA A 1 88 ? -8.553 -0.502 2.264 1.00 96.06 88 ALA A N 1
ATOM 676 C CA . ALA A 1 88 ? -8.429 -1.581 3.241 1.00 96.06 88 ALA A CA 1
ATOM 677 C C . ALA A 1 88 ? -8.361 -1.059 4.686 1.00 96.06 88 ALA A C 1
ATOM 679 O O . ALA A 1 88 ? -9.010 -1.620 5.568 1.00 96.06 88 ALA A O 1
ATOM 680 N N . HIS A 1 89 ? -7.647 0.045 4.936 1.00 96.75 89 HIS A N 1
ATOM 681 C CA . HIS A 1 89 ? -7.613 0.679 6.260 1.00 96.75 89 HIS A CA 1
ATOM 682 C C . HIS A 1 89 ? -8.982 1.222 6.674 1.00 96.75 89 HIS A C 1
ATOM 684 O O . HIS A 1 89 ? -9.394 1.029 7.818 1.00 96.75 89 HIS A O 1
ATOM 690 N N . VAL A 1 90 ? -9.704 1.872 5.754 1.00 97.25 90 VAL A N 1
ATOM 691 C CA . VAL A 1 90 ? -11.064 2.365 6.019 1.00 97.25 90 VAL A CA 1
ATOM 692 C C . VAL A 1 90 ? -11.999 1.202 6.352 1.00 97.25 90 VAL A C 1
ATOM 694 O O . VAL A 1 90 ? -12.702 1.257 7.361 1.00 97.25 90 VAL A O 1
ATOM 697 N N . ALA A 1 91 ? -11.964 0.128 5.561 1.00 96.94 91 ALA A N 1
ATOM 698 C CA . ALA A 1 91 ? -12.776 -1.062 5.795 1.00 96.94 91 ALA A CA 1
ATOM 699 C C . ALA A 1 91 ? -12.447 -1.730 7.142 1.00 96.94 91 ALA A C 1
ATOM 701 O O . ALA A 1 91 ? -13.353 -2.083 7.898 1.00 96.94 91 ALA A O 1
ATOM 702 N N . ALA A 1 92 ? -11.161 -1.855 7.482 1.00 97.00 92 ALA A N 1
ATOM 703 C CA . ALA A 1 92 ? -10.719 -2.379 8.770 1.00 97.00 92 ALA A CA 1
ATOM 704 C C . ALA A 1 92 ? -11.228 -1.520 9.939 1.00 97.00 92 ALA A C 1
ATOM 706 O O . ALA A 1 92 ? -11.812 -2.042 10.887 1.00 97.00 92 ALA A O 1
ATOM 707 N N . ALA A 1 93 ? -11.077 -0.196 9.860 1.00 96.31 93 ALA A N 1
ATOM 708 C CA . ALA A 1 93 ? -11.555 0.712 10.899 1.00 96.31 93 ALA A CA 1
ATOM 709 C C . ALA A 1 93 ? -13.078 0.613 11.096 1.00 96.31 93 ALA A C 1
ATOM 711 O O . ALA A 1 93 ? -13.549 0.538 12.230 1.00 96.31 93 ALA A O 1
ATOM 712 N N . GLN A 1 94 ? -13.846 0.555 10.003 1.00 97.06 94 GLN A N 1
ATOM 713 C CA . GLN A 1 94 ? -15.303 0.398 10.052 1.00 97.06 94 GLN A CA 1
ATOM 714 C C . GLN A 1 94 ? -15.719 -0.898 10.755 1.00 97.06 94 GLN A C 1
ATOM 716 O O . GLN A 1 94 ? -16.583 -0.863 11.630 1.00 97.06 94 GLN A O 1
ATOM 721 N N . ARG A 1 95 ? -15.063 -2.021 10.442 1.00 96.75 95 ARG A N 1
ATOM 722 C CA . ARG A 1 95 ? -15.329 -3.305 11.103 1.00 96.75 95 ARG A CA 1
ATOM 723 C C . ARG A 1 95 ? -14.984 -3.282 12.594 1.00 96.75 95 ARG A C 1
ATOM 725 O O . ARG A 1 95 ? -15.785 -3.746 13.403 1.00 96.75 95 ARG A O 1
ATOM 732 N N . LEU A 1 96 ? -13.856 -2.672 12.983 1.00 95.12 96 LEU A N 1
ATOM 733 C CA . LEU A 1 96 ? -13.478 -2.528 14.399 1.00 95.12 96 LEU A CA 1
ATOM 734 C C . LEU A 1 96 ? -14.534 -1.741 15.186 1.00 95.12 96 LEU A C 1
ATOM 736 O O . LEU A 1 96 ? -14.893 -2.130 16.303 1.00 95.12 96 LEU A O 1
ATOM 740 N N . ILE A 1 97 ? -15.044 -0.655 14.596 1.00 94.25 97 ILE A N 1
ATOM 741 C CA . ILE A 1 97 ? -16.105 0.178 15.177 1.00 94.25 97 ILE A CA 1
ATOM 742 C C . ILE A 1 97 ? -17.402 -0.626 15.315 1.00 94.25 97 ILE A C 1
ATOM 744 O O . ILE A 1 97 ? -18.010 -0.622 16.384 1.00 94.25 97 ILE A O 1
ATOM 748 N N . ALA A 1 98 ? -17.792 -1.359 14.270 1.00 95.19 98 ALA A N 1
ATOM 749 C CA . ALA A 1 98 ? -18.998 -2.185 14.262 1.00 95.19 98 ALA A CA 1
ATOM 750 C C . ALA A 1 98 ? -18.912 -3.413 15.192 1.00 95.19 98 ALA A C 1
ATOM 752 O O . ALA A 1 98 ? -19.935 -4.013 15.512 1.00 95.19 98 ALA A O 1
ATOM 753 N N . GLY A 1 99 ? -17.712 -3.778 15.662 1.00 92.25 99 GLY A N 1
ATOM 754 C CA . GLY A 1 99 ? -17.495 -5.017 16.416 1.00 92.25 99 GLY A CA 1
ATOM 755 C C . GLY A 1 99 ? -17.578 -6.264 15.537 1.00 92.25 99 GLY A C 1
ATOM 756 O O . GLY A 1 99 ? -17.861 -7.352 16.033 1.00 92.25 99 GLY A O 1
ATOM 757 N N . GLU A 1 100 ? -17.355 -6.099 14.236 1.00 94.25 100 GLU A N 1
ATOM 758 C CA . GLU A 1 100 ? -17.337 -7.186 13.269 1.00 94.25 100 GLU A CA 1
ATOM 759 C C . GLU A 1 100 ? -15.971 -7.887 13.258 1.00 94.25 100 GLU A C 1
ATOM 761 O O . GLU A 1 100 ? -14.940 -7.250 13.504 1.00 94.25 100 GLU A O 1
ATOM 766 N N . PRO A 1 101 ? -15.931 -9.191 12.933 1.00 86.31 101 PRO A N 1
ATOM 767 C CA . PRO A 1 101 ? -14.675 -9.903 12.754 1.00 86.31 101 PRO A CA 1
ATOM 768 C C . PRO A 1 101 ? -13.877 -9.339 11.564 1.00 86.31 101 PRO A C 1
ATOM 770 O O . PRO A 1 101 ? -14.408 -9.069 10.479 1.00 86.31 101 PRO A O 1
ATOM 773 N N . ILE A 1 102 ? -12.573 -9.167 11.777 1.00 82.38 102 ILE A N 1
ATOM 774 C CA . ILE A 1 102 ? -11.601 -8.725 10.761 1.00 82.38 102 ILE A CA 1
ATOM 775 C C . ILE A 1 102 ? -10.678 -9.865 10.322 1.00 82.38 102 ILE A C 1
ATOM 777 O O . ILE A 1 102 ? -10.082 -9.784 9.249 1.00 82.38 102 ILE A O 1
ATOM 781 N N . GLU A 1 103 ? -10.630 -10.939 11.107 1.00 69.44 103 GLU A N 1
ATOM 782 C CA . GLU A 1 103 ? -9.795 -12.129 10.930 1.00 69.44 103 GLU A CA 1
ATOM 783 C C . GLU A 1 103 ? -10.656 -13.390 11.061 1.00 69.44 103 GLU A C 1
ATOM 785 O O . GLU A 1 103 ? -11.591 -13.376 11.901 1.00 69.44 103 GLU A O 1
#

pLDDT: mean 94.6, std 3.85, range [69.44, 98.19]

Secondary structure (DSSP, 8-state):
-HHHHHHHHHHHHHTTSSSPPP-------EEES-SBTTB----TTSHHHHHHHHHHTTPPPPPS-S-SSSTTSSPP--EEEHHHHHHHHHHHHHHHHHT----

Foldseek 3Di:
DVVVVVLVVQQVVCVPPPDHDFDDDDDDDAEADDPDPVDHDCDPPHQPNQCVVQVVVVHHRDFDFQCDPDPRGGDDDDYDYPVVVVVLVVVRVVCSVVVHDPD

Sequence (103 aa):
LIGEWLIADQARATADTDAPLRHTSLRYFNVVGSADPSVYDTSPHNLFPIVFEKLIAGETPRINGDDYDTPDGTNVRDYVHVGDIAAAHVAAAQRLIAGEPIE

Radius of gyration: 19.37 Å; chains: 1; bounding box: 40×34×51 Å